Protein AF-E2BS10-F1 (afdb_monomer)

Foldseek 3Di:
DVVVVVVVVVVVVVVCCVVCCVVCCVVCCVVCCVVVVVVCCVVVVVVCCVVVVVVVVVVVVVVCCCVVVCVVCVVVVVVVCVVVVVVVVVVVVVVVCVVVVVVVVVVVVVVPDD

Mean predicted aligned error: 13.48 Å

Solvent-accessible surface area (backbone atoms only — not comparable to full-atom values): 6070 Å² total; per-residue (Å²): 115,69,72,60,53,52,51,53,51,55,50,49,53,52,53,48,52,51,51,50,51,53,51,49,51,52,50,49,52,52,52,48,52,54,50,50,50,52,50,48,52,53,50,49,51,53,49,49,52,53,50,50,50,52,51,49,51,53,49,50,51,52,50,49,52,53,50,51,51,52,50,51,51,53,50,50,50,52,51,49,51,53,50,50,51,52,51,49,52,53,50,49,54,54,50,51,51,49,58,52,53,49,50,51,54,50,52,52,55,57,73,70,51,132

Structure (mmCIF, N/CA/C/O backbone):
data_AF-E2BS10-F1
#
_entry.id   AF-E2BS10-F1
#
loop_
_atom_site.group_PDB
_atom_sit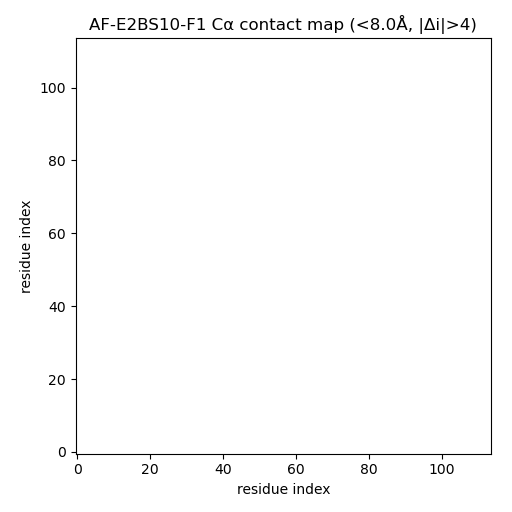e.id
_atom_site.type_symbol
_atom_site.label_atom_id
_atom_site.label_alt_id
_atom_site.label_comp_id
_atom_site.label_asym_id
_atom_site.label_entity_id
_atom_site.label_seq_id
_atom_site.pdbx_PDB_ins_code
_atom_site.Cartn_x
_atom_site.Cartn_y
_atom_site.Cartn_z
_atom_site.occupancy
_atom_site.B_iso_or_equiv
_atom_site.auth_seq_id
_atom_site.auth_comp_id
_atom_site.auth_asym_id
_atom_site.auth_atom_id
_atom_site.pdbx_PDB_model_num
ATOM 1 N N . ILE A 1 1 ? 44.734 5.915 -64.709 1.00 61.72 1 ILE A N 1
ATOM 2 C CA . ILE A 1 1 ? 43.930 7.008 -64.093 1.00 61.72 1 ILE A CA 1
ATOM 3 C C . ILE A 1 1 ? 42.607 6.482 -63.505 1.00 61.72 1 ILE A C 1
ATOM 5 O O . ILE A 1 1 ? 42.383 6.652 -62.311 1.00 61.72 1 ILE A O 1
ATOM 9 N N . ALA A 1 2 ? 41.791 5.739 -64.265 1.00 63.72 2 ALA A N 1
ATOM 10 C CA . ALA A 1 2 ? 40.528 5.141 -63.793 1.00 63.72 2 ALA A CA 1
ATOM 11 C C . ALA A 1 2 ? 40.590 4.265 -62.505 1.00 63.72 2 ALA A C 1
ATOM 13 O O . ALA A 1 2 ? 39.758 4.468 -61.618 1.00 63.72 2 ALA A O 1
ATOM 14 N N . PRO A 1 3 ? 41.566 3.349 -62.307 1.00 68.19 3 PRO A N 1
ATOM 15 C CA . PRO A 1 3 ? 41.578 2.483 -61.116 1.00 68.19 3 PRO A CA 1
ATOM 16 C C . PRO A 1 3 ? 41.909 3.224 -59.807 1.00 68.19 3 PRO A C 1
ATOM 18 O O . PRO A 1 3 ? 41.472 2.815 -58.730 1.00 68.19 3 PRO A O 1
ATOM 21 N N . VAL A 1 4 ? 42.639 4.343 -59.882 1.00 71.31 4 VAL A N 1
ATOM 22 C CA . VAL A 1 4 ? 42.982 5.175 -58.714 1.00 71.31 4 VAL A CA 1
ATOM 23 C C . VAL A 1 4 ? 41.776 6.001 -58.260 1.00 71.31 4 VAL A C 1
ATOM 25 O O . VAL A 1 4 ? 41.511 6.094 -57.060 1.00 71.31 4 VAL A O 1
ATOM 28 N N . LEU A 1 5 ? 40.999 6.536 -59.207 1.00 73.12 5 LEU A N 1
ATOM 29 C CA . LEU A 1 5 ? 39.758 7.262 -58.921 1.00 73.12 5 LEU A CA 1
ATOM 30 C C . LEU A 1 5 ? 38.692 6.344 -58.307 1.00 73.12 5 LEU A C 1
ATOM 32 O O . LEU A 1 5 ? 38.098 6.699 -57.290 1.00 73.12 5 LEU A O 1
ATOM 36 N N . LEU A 1 6 ? 38.529 5.126 -58.836 1.00 73.31 6 LEU A N 1
ATOM 37 C CA . LEU A 1 6 ? 37.631 4.118 -58.259 1.00 73.31 6 LEU A CA 1
ATOM 38 C C . LEU A 1 6 ? 38.031 3.728 -56.828 1.00 73.31 6 LEU A C 1
ATOM 40 O O . LEU A 1 6 ? 37.168 3.631 -55.954 1.00 73.31 6 LEU A O 1
ATOM 44 N N . ARG A 1 7 ? 39.332 3.553 -56.548 1.00 74.94 7 ARG A N 1
ATOM 45 C CA . ARG A 1 7 ? 39.818 3.277 -55.184 1.00 74.94 7 ARG A CA 1
ATOM 46 C C . ARG A 1 7 ? 39.565 4.442 -54.223 1.00 74.94 7 ARG A C 1
ATOM 48 O O . ARG A 1 7 ? 39.122 4.185 -53.105 1.00 74.94 7 ARG A O 1
ATOM 55 N N . ARG A 1 8 ? 39.792 5.693 -54.647 1.00 77.31 8 ARG A N 1
ATOM 56 C CA . ARG A 1 8 ? 39.511 6.898 -53.839 1.00 77.31 8 ARG A CA 1
ATOM 57 C C . ARG A 1 8 ? 38.020 7.086 -53.561 1.00 77.31 8 ARG A C 1
ATOM 59 O O . ARG A 1 8 ? 37.647 7.390 -52.433 1.00 77.31 8 ARG A O 1
ATOM 66 N N . HIS A 1 9 ? 37.165 6.856 -54.552 1.00 81.25 9 HIS A N 1
ATOM 67 C CA . HIS A 1 9 ? 35.718 6.926 -54.363 1.00 81.25 9 HIS A CA 1
ATOM 68 C C . HIS A 1 9 ? 35.240 5.852 -53.375 1.00 81.25 9 HIS A C 1
ATOM 70 O O . HIS A 1 9 ? 34.505 6.134 -52.431 1.00 81.25 9 HIS A O 1
ATOM 76 N N . ARG A 1 10 ? 35.734 4.616 -53.520 1.00 83.44 10 ARG A N 1
ATOM 77 C CA . ARG A 1 10 ? 35.366 3.502 -52.637 1.00 83.44 10 ARG A CA 1
ATOM 78 C C . ARG A 1 10 ? 35.853 3.704 -51.197 1.00 83.44 10 ARG A C 1
ATOM 80 O O . ARG A 1 10 ? 35.140 3.340 -50.263 1.00 83.44 10 ARG A O 1
ATOM 87 N N . SER A 1 11 ? 37.035 4.292 -50.994 1.00 86.06 11 SER A N 1
ATOM 88 C CA . SER A 1 11 ? 37.538 4.615 -49.652 1.00 86.06 11 SER A CA 1
ATOM 89 C C . SER A 1 11 ? 36.784 5.781 -49.009 1.00 86.06 11 SER A C 1
ATOM 91 O O . SER A 1 11 ? 36.475 5.701 -47.819 1.00 86.06 11 SER A O 1
ATOM 93 N N . PHE A 1 12 ? 36.420 6.807 -49.784 1.00 88.31 12 PHE A N 1
ATOM 94 C CA . PHE A 1 12 ? 35.599 7.925 -49.317 1.00 88.31 12 PHE A CA 1
ATOM 95 C C . PHE A 1 12 ? 34.205 7.463 -48.884 1.00 88.31 12 PHE A C 1
ATOM 97 O O . PHE A 1 12 ? 33.806 7.707 -47.748 1.00 88.31 12 PHE A O 1
ATOM 104 N N . VAL A 1 13 ? 33.503 6.706 -49.734 1.00 90.44 13 VAL A N 1
ATOM 105 C CA . VAL A 1 13 ? 32.181 6.150 -49.401 1.00 90.44 13 VAL A CA 1
ATOM 106 C C . VAL A 1 13 ? 32.262 5.294 -48.137 1.00 90.44 13 VAL A C 1
ATOM 108 O O . VAL A 1 13 ? 31.439 5.433 -47.234 1.00 90.44 13 VAL A O 1
ATOM 111 N N . ARG A 1 14 ? 33.296 4.453 -48.008 1.00 91.94 14 ARG A N 1
ATOM 112 C CA . ARG A 1 14 ? 33.479 3.612 -46.818 1.00 91.94 14 ARG A CA 1
ATOM 113 C C . ARG A 1 14 ? 33.719 4.432 -45.548 1.00 91.94 14 ARG A C 1
ATOM 115 O O . ARG A 1 14 ? 33.176 4.076 -44.502 1.00 91.94 14 ARG A O 1
ATOM 122 N N . SER A 1 15 ? 34.531 5.490 -45.605 1.00 90.75 15 SER A N 1
ATOM 123 C CA . SER A 1 15 ? 34.808 6.324 -44.428 1.00 90.75 15 SER A CA 1
ATOM 124 C C . SER A 1 15 ? 33.585 7.157 -44.037 1.00 90.75 15 SER A C 1
ATOM 126 O O . SER A 1 15 ? 33.243 7.209 -42.854 1.00 90.75 15 SER A O 1
ATOM 128 N N . PHE A 1 16 ? 32.876 7.707 -45.027 1.00 90.81 16 PHE A N 1
ATOM 129 C CA . PHE A 1 16 ? 31.663 8.490 -44.831 1.00 90.81 16 PHE A CA 1
ATOM 130 C C . PHE A 1 16 ? 30.559 7.645 -44.201 1.00 90.81 16 PHE A C 1
ATOM 132 O O . PHE A 1 16 ? 30.065 7.993 -43.130 1.00 90.81 16 PHE A O 1
ATOM 139 N N . VAL A 1 17 ? 30.246 6.483 -44.785 1.00 93.12 17 VAL A N 1
ATOM 140 C CA . VAL A 1 17 ? 29.239 5.557 -44.244 1.00 93.12 17 VAL A CA 1
ATOM 141 C C . VAL A 1 17 ? 29.612 5.135 -42.826 1.00 93.12 17 VAL A C 1
ATOM 143 O O . VAL A 1 17 ? 28.775 5.183 -41.929 1.00 93.12 17 VAL A O 1
ATOM 146 N N . ARG A 1 18 ? 30.879 4.782 -42.575 1.00 94.50 18 ARG A N 1
ATOM 147 C CA . ARG A 1 18 ? 31.321 4.375 -41.235 1.00 94.50 18 ARG A CA 1
ATOM 148 C C . ARG A 1 18 ? 31.168 5.498 -40.211 1.00 94.50 18 ARG A C 1
ATOM 150 O O . ARG A 1 18 ? 30.717 5.237 -39.097 1.00 94.50 18 ARG A O 1
ATOM 157 N N . SER A 1 19 ? 31.559 6.720 -40.564 1.00 92.06 19 SER A N 1
ATOM 158 C CA . SER A 1 19 ? 31.474 7.879 -39.673 1.00 92.06 19 SER A CA 1
ATOM 159 C C . SER A 1 19 ? 30.021 8.265 -39.403 1.00 92.06 19 SER A C 1
ATOM 161 O O . SER A 1 19 ? 29.622 8.402 -38.244 1.00 92.06 19 SER A O 1
ATOM 163 N N . PHE A 1 20 ? 29.210 8.341 -40.459 1.00 91.75 20 PHE A N 1
ATOM 164 C CA . PHE A 1 20 ? 27.796 8.677 -40.376 1.00 91.75 20 PHE A CA 1
ATOM 165 C C . PHE A 1 20 ? 27.029 7.654 -39.542 1.00 91.75 20 PHE A C 1
ATOM 1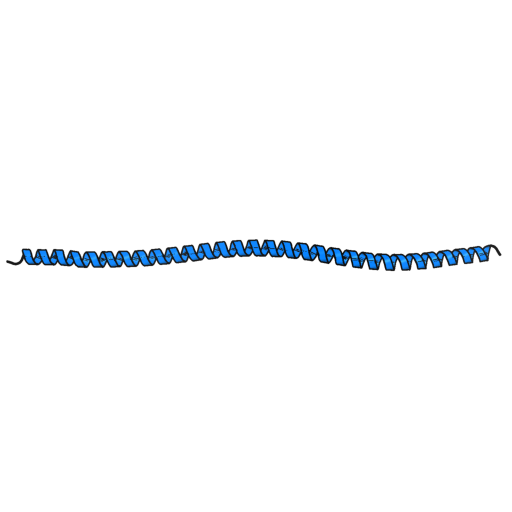67 O O . PHE A 1 20 ? 26.400 8.028 -38.556 1.00 91.75 20 PHE A O 1
ATOM 174 N N . VAL A 1 21 ? 27.154 6.360 -39.856 1.00 93.19 21 VAL A N 1
ATOM 175 C CA . VAL A 1 21 ? 26.491 5.286 -39.100 1.00 93.19 21 VAL A CA 1
ATOM 176 C C . VAL A 1 21 ? 26.932 5.312 -37.642 1.00 93.19 21 VAL A C 1
ATOM 178 O O . VAL A 1 21 ? 26.093 5.266 -36.747 1.00 93.19 21 VAL A O 1
ATOM 181 N N . ARG A 1 22 ? 28.234 5.451 -37.365 1.00 94.94 22 ARG A N 1
ATOM 182 C CA . ARG A 1 22 ? 28.733 5.488 -35.984 1.00 94.94 22 ARG A CA 1
ATOM 183 C C . ARG A 1 22 ? 28.184 6.683 -35.209 1.00 94.94 22 ARG A C 1
ATOM 185 O O . ARG A 1 22 ? 27.791 6.518 -34.056 1.00 94.94 22 ARG A O 1
ATOM 192 N N . SER A 1 23 ? 28.176 7.866 -35.815 1.00 92.50 23 SER A N 1
ATOM 193 C CA . SER A 1 23 ? 27.691 9.090 -35.177 1.00 92.50 23 SER A CA 1
ATOM 194 C C . SER A 1 23 ? 26.180 9.039 -34.959 1.00 92.50 23 SER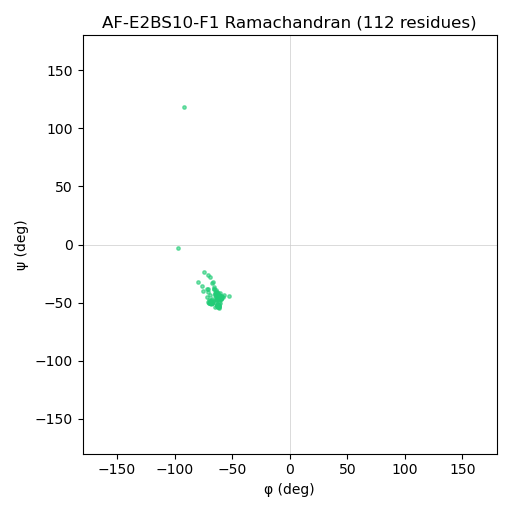 A C 1
ATOM 196 O O . SER A 1 23 ? 25.706 9.260 -33.843 1.00 92.50 23 SER A O 1
ATOM 198 N N . PHE A 1 24 ? 25.433 8.649 -35.993 1.00 91.19 24 PHE A N 1
ATOM 199 C CA . PHE A 1 24 ? 23.982 8.540 -35.955 1.00 91.19 24 PHE A CA 1
ATOM 200 C C . PHE A 1 24 ? 23.531 7.503 -34.930 1.00 91.19 24 PHE A C 1
ATOM 202 O O . PHE A 1 24 ? 22.773 7.841 -34.026 1.00 91.19 24 PHE A O 1
ATOM 209 N N . VAL A 1 25 ? 24.060 6.276 -34.992 1.00 92.12 25 VAL A N 1
ATOM 210 C CA . VAL A 1 25 ? 23.720 5.213 -34.036 1.00 92.12 25 VAL A CA 1
ATOM 211 C C . VAL A 1 25 ? 24.070 5.647 -32.619 1.00 92.12 25 VAL A C 1
ATOM 213 O O . VAL A 1 25 ? 23.242 5.526 -31.722 1.00 92.12 25 VAL A O 1
ATOM 216 N N . ARG A 1 26 ? 25.260 6.215 -32.392 1.00 94.69 26 ARG A N 1
ATOM 217 C CA . ARG A 1 26 ? 25.657 6.662 -31.052 1.00 94.69 26 ARG A CA 1
ATOM 218 C C . ARG A 1 26 ? 24.736 7.754 -30.516 1.00 94.69 26 ARG A C 1
ATOM 220 O O . ARG A 1 26 ? 24.354 7.689 -29.351 1.00 94.69 26 ARG A O 1
ATOM 227 N N . SER A 1 27 ? 24.408 8.751 -31.332 1.00 92.38 27 SER A N 1
ATOM 228 C CA . SER A 1 27 ? 23.564 9.872 -30.921 1.00 92.38 27 SER A CA 1
ATOM 229 C C . SER A 1 27 ? 22.121 9.428 -30.691 1.00 92.38 27 SER A C 1
ATOM 231 O O . SER A 1 27 ? 21.564 9.675 -29.621 1.00 92.38 27 SER A O 1
ATOM 233 N N . PHE A 1 28 ? 21.555 8.689 -31.647 1.00 91.00 28 PHE A N 1
ATOM 234 C CA . PHE A 1 28 ? 20.187 8.192 -31.595 1.00 91.00 28 PHE A CA 1
ATOM 235 C C . PHE A 1 28 ? 19.988 7.221 -30.436 1.00 91.00 28 PHE A C 1
ATOM 237 O O . PHE A 1 28 ? 19.111 7.438 -29.607 1.00 91.00 28 PHE A O 1
ATOM 244 N N . VAL A 1 29 ? 20.838 6.197 -30.304 1.00 90.81 29 VAL A N 1
ATOM 245 C CA . VAL A 1 29 ? 20.738 5.235 -29.197 1.00 90.81 29 VAL A CA 1
ATOM 246 C C . VAL A 1 29 ? 20.887 5.961 -27.867 1.00 90.81 29 VAL A C 1
ATOM 248 O O . VAL A 1 29 ? 20.093 5.743 -26.957 1.00 90.81 29 VAL A O 1
ATOM 251 N N . ARG A 1 30 ? 21.852 6.880 -27.738 1.00 93.69 30 ARG A N 1
ATOM 252 C CA . ARG A 1 30 ? 22.045 7.614 -26.484 1.00 93.69 30 ARG A CA 1
ATOM 253 C C . ARG A 1 30 ? 20.845 8.490 -26.138 1.00 93.69 30 ARG A C 1
ATOM 255 O O . ARG A 1 30 ? 20.451 8.505 -24.973 1.00 93.69 30 ARG A O 1
ATOM 262 N N . SER A 1 31 ? 20.287 9.231 -27.094 1.00 91.94 31 SER A N 1
ATOM 263 C CA . SER A 1 31 ? 19.160 10.130 -26.827 1.00 91.94 31 SER A CA 1
ATOM 264 C C . SER A 1 31 ? 17.873 9.345 -26.582 1.00 91.94 31 SER A C 1
ATOM 266 O O . SER A 1 31 ? 17.186 9.603 -25.592 1.00 91.94 31 SER A O 1
ATOM 268 N N . PHE A 1 32 ? 17.603 8.336 -27.411 1.00 90.44 32 PHE A N 1
ATOM 269 C CA . PHE A 1 32 ? 16.416 7.502 -27.327 1.00 90.44 32 PHE A CA 1
ATOM 270 C C . PHE A 1 32 ? 16.413 6.694 -26.038 1.00 90.44 32 PHE A C 1
ATOM 272 O O . PHE A 1 32 ? 15.479 6.822 -25.256 1.00 90.44 32 PHE A O 1
ATOM 279 N N . VAL A 1 33 ? 17.483 5.944 -25.748 1.00 90.12 33 VAL A N 1
ATOM 280 C CA . VAL A 1 33 ? 17.577 5.154 -24.512 1.00 90.12 33 VAL A CA 1
ATOM 281 C C . VAL A 1 33 ? 17.467 6.069 -23.301 1.00 90.12 33 VAL A C 1
ATOM 283 O O . VAL A 1 33 ? 16.684 5.794 -22.398 1.00 90.12 33 VAL A O 1
ATOM 286 N N . ARG A 1 34 ? 18.180 7.202 -23.279 1.00 92.19 34 ARG A N 1
ATOM 287 C CA . ARG A 1 34 ? 18.114 8.122 -22.138 1.00 92.19 34 ARG A CA 1
ATOM 288 C C . ARG A 1 34 ? 16.715 8.696 -21.939 1.00 92.19 34 ARG A C 1
ATOM 290 O O . ARG A 1 34 ? 16.258 8.755 -20.801 1.00 92.19 34 ARG A O 1
ATOM 297 N N . SER A 1 35 ? 16.060 9.138 -23.008 1.00 91.56 35 SER A N 1
ATOM 298 C CA . SER A 1 35 ? 14.729 9.745 -22.937 1.00 91.56 35 SER A CA 1
ATOM 299 C C . SER A 1 35 ? 13.666 8.707 -22.591 1.00 91.56 35 SER A C 1
ATOM 301 O O . SER A 1 35 ? 12.918 8.885 -21.629 1.00 91.56 35 SER A O 1
ATOM 303 N N . PHE A 1 36 ? 13.659 7.584 -23.310 1.00 90.50 36 PHE A N 1
ATOM 304 C CA . PHE A 1 36 ? 12.703 6.503 -23.126 1.00 90.50 36 PHE A CA 1
ATOM 305 C C . PHE A 1 36 ? 12.830 5.883 -21.740 1.00 90.50 36 PHE A C 1
ATOM 307 O O . PHE A 1 36 ? 11.848 5.858 -21.007 1.00 90.50 36 PHE A O 1
ATOM 314 N N . VAL A 1 37 ? 14.033 5.469 -21.326 1.00 89.75 37 VAL A N 1
ATOM 315 C CA . VAL A 1 37 ? 14.244 4.876 -19.997 1.00 89.75 37 VAL A CA 1
ATOM 316 C C . VAL A 1 37 ? 13.867 5.875 -18.912 1.00 89.75 37 VAL A C 1
ATOM 318 O O . VAL A 1 37 ? 13.126 5.529 -17.998 1.00 89.75 37 VAL A O 1
ATOM 321 N N . ARG A 1 38 ? 14.298 7.138 -19.015 1.00 91.50 38 ARG A N 1
ATOM 322 C CA . ARG A 1 38 ? 13.954 8.151 -18.007 1.00 91.50 38 ARG A CA 1
ATOM 323 C C . ARG A 1 38 ? 12.449 8.388 -17.926 1.00 91.50 38 ARG A C 1
ATOM 325 O O . ARG A 1 38 ? 11.926 8.483 -16.819 1.00 91.50 38 ARG A O 1
ATOM 332 N N . SER A 1 39 ? 11.766 8.509 -19.061 1.00 91.25 39 SER A N 1
ATOM 333 C CA . SER A 1 39 ? 10.325 8.762 -19.109 1.00 91.25 39 SER A CA 1
ATOM 334 C C . SER A 1 39 ? 9.530 7.551 -18.627 1.00 91.25 39 SER A C 1
ATOM 336 O O . SER A 1 39 ? 8.701 7.677 -17.726 1.00 91.25 39 SER A O 1
ATOM 338 N N . PHE A 1 40 ? 9.847 6.368 -19.153 1.00 89.75 40 PHE A N 1
ATOM 339 C CA . PHE A 1 40 ? 9.190 5.118 -18.807 1.00 89.75 40 PHE A CA 1
ATOM 340 C C . PHE A 1 40 ? 9.384 4.782 -17.333 1.00 89.75 40 PHE A C 1
ATOM 342 O O . PHE A 1 40 ? 8.398 4.629 -16.621 1.00 89.75 40 PHE A O 1
ATOM 349 N N . VAL A 1 41 ? 10.626 4.763 -16.837 1.00 89.38 41 VAL A N 1
ATOM 350 C CA . VAL A 1 41 ? 10.908 4.480 -15.423 1.00 89.38 41 VAL A CA 1
ATOM 351 C C . VAL A 1 41 ? 10.210 5.505 -14.539 1.00 89.38 41 VAL A C 1
ATOM 353 O O . VAL A 1 41 ? 9.528 5.129 -13.592 1.00 89.38 41 VAL A O 1
ATOM 356 N N . ARG A 1 42 ? 10.299 6.801 -14.858 1.00 91.19 42 ARG A N 1
ATOM 357 C CA . ARG A 1 42 ? 9.644 7.835 -14.048 1.00 91.19 42 ARG A CA 1
ATOM 358 C C . ARG A 1 42 ? 8.129 7.676 -14.023 1.00 91.19 42 ARG A C 1
ATOM 360 O O . ARG A 1 42 ? 7.543 7.804 -12.952 1.00 91.19 42 ARG A O 1
ATOM 367 N N . SER A 1 43 ? 7.501 7.439 -15.170 1.00 91.12 43 SER A N 1
ATOM 368 C CA . SER A 1 43 ? 6.048 7.310 -15.280 1.00 91.12 43 SER A CA 1
ATOM 369 C C . SER A 1 43 ? 5.556 6.021 -14.630 1.00 91.12 43 SER A C 1
ATOM 371 O O . SER A 1 43 ? 4.690 6.060 -13.755 1.00 91.12 43 SER A O 1
ATOM 373 N N . PHE A 1 44 ? 6.173 4.892 -14.982 1.00 89.81 44 PHE A N 1
ATOM 374 C CA . PHE A 1 44 ? 5.816 3.576 -14.475 1.00 89.81 44 PHE A CA 1
ATOM 375 C C . PHE A 1 44 ? 6.027 3.487 -12.968 1.00 89.81 44 PHE A C 1
ATOM 377 O O . PHE A 1 44 ? 5.080 3.187 -12.251 1.00 89.81 44 PHE A O 1
ATOM 384 N N . VAL A 1 45 ? 7.216 3.834 -12.462 1.00 89.38 45 VAL A N 1
ATOM 385 C CA . VAL A 1 45 ? 7.495 3.795 -11.018 1.00 89.38 45 VAL A CA 1
ATOM 386 C C . VAL A 1 45 ? 6.554 4.734 -10.276 1.00 89.38 45 VAL A C 1
ATOM 388 O O . VAL A 1 45 ? 5.946 4.329 -9.290 1.00 89.38 45 VAL A O 1
ATOM 391 N N . ARG A 1 46 ? 6.353 5.968 -10.755 1.00 91.06 46 ARG A N 1
ATOM 392 C CA . ARG A 1 46 ? 5.440 6.913 -10.095 1.00 91.06 46 ARG A CA 1
ATOM 393 C C . ARG A 1 46 ? 4.006 6.393 -10.074 1.00 91.06 46 ARG A C 1
ATOM 395 O O . ARG A 1 46 ? 3.352 6.519 -9.044 1.00 91.06 46 ARG A O 1
ATOM 402 N N . SER A 1 47 ? 3.514 5.848 -11.182 1.00 91.00 47 SER A N 1
ATOM 403 C CA . SER A 1 47 ? 2.144 5.341 -11.286 1.00 91.00 47 SER A CA 1
ATOM 404 C C . SER A 1 47 ? 1.953 4.083 -10.443 1.00 91.00 47 SER A C 1
ATOM 406 O O . SER A 1 47 ? 1.058 4.034 -9.598 1.00 91.00 47 SER A O 1
ATOM 408 N N . PHE A 1 48 ? 2.847 3.108 -10.603 1.00 88.75 48 PHE A N 1
ATOM 409 C CA . PHE A 1 48 ? 2.809 1.839 -9.894 1.00 88.75 48 PHE A CA 1
ATOM 410 C C . PHE A 1 48 ? 2.940 2.044 -8.389 1.00 88.75 48 PHE A C 1
ATOM 412 O O . PHE A 1 48 ? 2.050 1.639 -7.650 1.00 88.75 48 PHE A O 1
ATOM 419 N N . VAL A 1 49 ? 3.977 2.751 -7.927 1.00 88.88 49 VAL A N 1
ATOM 420 C CA . VAL A 1 49 ? 4.175 3.019 -6.495 1.00 88.88 49 VAL A CA 1
ATOM 421 C C . VAL A 1 49 ? 2.984 3.783 -5.936 1.00 88.88 49 VAL 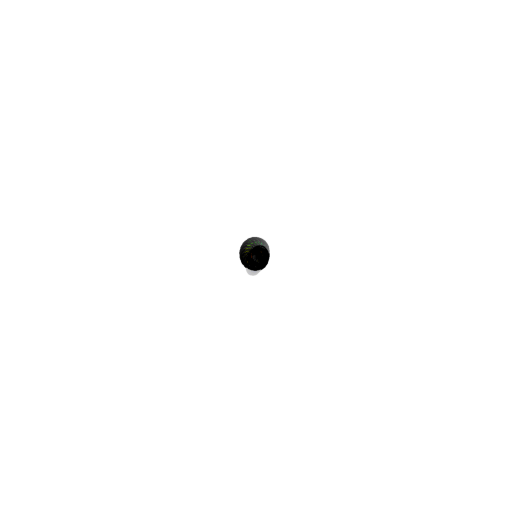A C 1
ATOM 423 O O . VAL A 1 49 ? 2.449 3.405 -4.900 1.00 88.88 49 VAL A O 1
ATOM 426 N N . ARG A 1 50 ? 2.498 4.820 -6.626 1.00 90.81 50 ARG A N 1
ATOM 427 C CA . ARG A 1 50 ? 1.348 5.590 -6.137 1.00 90.81 50 ARG A CA 1
ATOM 428 C C . ARG A 1 50 ? 0.089 4.739 -6.036 1.00 90.81 50 ARG A C 1
ATOM 430 O O . ARG A 1 50 ? -0.627 4.859 -5.045 1.00 90.81 50 ARG A O 1
ATOM 437 N N . SER A 1 51 ? -0.201 3.927 -7.048 1.00 90.62 51 SER A N 1
ATOM 438 C CA . SER A 1 51 ? -1.402 3.092 -7.093 1.00 90.62 51 SER A CA 1
ATOM 439 C C . SER A 1 51 ? -1.320 1.948 -6.083 1.00 90.62 51 SER A C 1
ATOM 441 O O . SER A 1 51 ? -2.218 1.777 -5.255 1.00 90.62 51 SER A O 1
ATOM 443 N N . PHE A 1 52 ? -0.203 1.223 -6.081 1.00 88.81 52 PHE A N 1
ATOM 444 C CA . PHE A 1 52 ? 0.047 0.112 -5.175 1.00 88.81 52 PHE A CA 1
ATOM 445 C C . PHE A 1 52 ? 0.050 0.578 -3.721 1.00 88.81 52 PHE A C 1
ATOM 447 O O . PHE A 1 52 ? -0.765 0.105 -2.937 1.00 88.81 52 PHE A O 1
ATOM 454 N N . VAL A 1 53 ? 0.866 1.577 -3.366 1.00 89.06 53 VAL A N 1
ATOM 455 C CA . VAL A 1 53 ? 0.926 2.089 -1.989 1.00 89.06 53 VAL A CA 1
ATOM 456 C C . VAL A 1 53 ? -0.438 2.613 -1.556 1.00 89.06 53 VAL A C 1
ATOM 458 O O . VAL A 1 53 ? -0.913 2.259 -0.482 1.00 89.06 53 VAL A O 1
ATOM 461 N N . ARG A 1 54 ? -1.127 3.403 -2.389 1.00 91.19 54 ARG A N 1
ATOM 462 C CA . ARG A 1 54 ? -2.450 3.930 -2.026 1.00 91.19 54 ARG A CA 1
ATOM 463 C C . ARG A 1 54 ? -3.474 2.818 -1.816 1.00 91.19 54 ARG A C 1
ATOM 465 O O . ARG A 1 54 ? -4.254 2.909 -0.871 1.00 91.19 54 ARG A O 1
ATOM 472 N N . SER A 1 55 ? -3.516 1.822 -2.696 1.00 90.94 55 SER A N 1
ATOM 473 C CA . SER A 1 55 ? -4.487 0.725 -2.617 1.00 90.94 55 SER A CA 1
ATOM 474 C C . SER A 1 55 ? -4.188 -0.199 -1.438 1.00 90.94 55 SER A C 1
ATOM 476 O O . SER A 1 55 ? -5.083 -0.454 -0.631 1.00 90.94 55 SER A O 1
ATOM 478 N N . PHE A 1 56 ? -2.929 -0.609 -1.283 1.00 89.31 56 PHE A N 1
ATOM 479 C CA . PHE A 1 56 ? -2.471 -1.475 -0.209 1.00 89.31 56 PHE A CA 1
ATOM 480 C C . PHE A 1 56 ? -2.668 -0.813 1.149 1.00 89.31 56 PHE A C 1
ATOM 482 O O . PHE A 1 56 ? -3.368 -1.365 1.991 1.00 89.31 56 PHE A O 1
ATOM 489 N N . VAL A 1 57 ? -2.152 0.407 1.341 1.00 88.56 57 VAL A N 1
ATOM 490 C CA . VAL A 1 57 ? -2.301 1.137 2.607 1.00 88.56 57 VAL A CA 1
ATOM 491 C C . VAL A 1 57 ? -3.776 1.351 2.919 1.00 88.56 57 VAL A C 1
ATOM 493 O O . VAL A 1 57 ? -4.213 1.053 4.025 1.00 88.56 57 VAL A O 1
ATOM 496 N N . ARG A 1 58 ? -4.587 1.799 1.951 1.00 91.44 58 ARG A N 1
ATOM 497 C CA . ARG A 1 58 ? -6.023 2.002 2.186 1.00 91.44 58 ARG A CA 1
ATOM 498 C C . ARG A 1 58 ? -6.729 0.703 2.568 1.00 91.44 58 ARG A C 1
ATOM 500 O O . ARG A 1 58 ? -7.563 0.734 3.469 1.00 91.44 58 ARG A O 1
ATOM 507 N N . SER A 1 59 ? -6.451 -0.398 1.876 1.00 91.06 59 SER A N 1
ATOM 508 C CA . SER A 1 59 ? -7.099 -1.687 2.130 1.00 91.06 59 SER A CA 1
ATOM 509 C C . SER A 1 59 ? -6.663 -2.268 3.472 1.00 91.06 59 SER A C 1
ATOM 511 O O . SER A 1 59 ? -7.506 -2.576 4.315 1.00 91.06 59 SER A O 1
ATOM 513 N N . PHE A 1 60 ? -5.352 -2.326 3.704 1.00 90.06 60 PHE A N 1
ATOM 514 C CA . PHE A 1 60 ? -4.762 -2.861 4.920 1.00 90.06 60 PHE A CA 1
ATOM 515 C C . PHE A 1 60 ? -5.198 -2.064 6.145 1.00 90.06 60 PHE A C 1
ATOM 517 O O . PHE A 1 60 ? -5.774 -2.639 7.063 1.00 90.06 60 PHE A O 1
ATOM 524 N N . VAL A 1 61 ? -5.030 -0.736 6.131 1.00 88.75 61 VAL A N 1
ATOM 525 C CA . VAL A 1 61 ? -5.440 0.125 7.250 1.00 88.75 61 VAL A CA 1
ATOM 526 C C . VAL A 1 61 ? -6.938 -0.003 7.493 1.00 88.75 61 VAL A C 1
ATOM 528 O O . VAL A 1 61 ? -7.354 -0.204 8.628 1.00 88.75 61 VAL A O 1
ATOM 531 N N . ARG A 1 62 ? -7.772 0.044 6.446 1.00 91.62 62 ARG A N 1
ATOM 532 C CA . ARG A 1 62 ? -9.225 -0.095 6.615 1.00 91.62 62 ARG A CA 1
ATOM 533 C C . ARG A 1 62 ? -9.602 -1.447 7.212 1.00 91.62 62 ARG A C 1
ATOM 535 O O . ARG A 1 62 ? -10.467 -1.482 8.083 1.00 91.62 62 ARG A O 1
ATOM 542 N N . SER A 1 63 ? -9.008 -2.536 6.733 1.00 91.12 63 SER A N 1
ATOM 543 C CA . SER A 1 63 ? -9.308 -3.885 7.214 1.00 91.12 63 SER A CA 1
ATOM 544 C C . SER A 1 63 ? -8.831 -4.075 8.650 1.00 91.12 63 SER A C 1
ATOM 546 O O . SER A 1 63 ? -9.620 -4.452 9.516 1.00 91.12 63 SER A O 1
ATOM 548 N N . PHE A 1 64 ? -7.575 -3.719 8.920 1.00 89.81 64 PHE A N 1
ATOM 549 C CA . PHE A 1 64 ? -6.958 -3.844 10.230 1.00 89.81 64 PHE A CA 1
ATOM 550 C C . PHE A 1 64 ? -7.688 -3.000 11.271 1.00 89.81 64 PHE A C 1
ATOM 552 O O . PHE A 1 64 ? -8.159 -3.543 12.265 1.00 89.81 64 PHE A O 1
ATOM 559 N N . VAL A 1 65 ? -7.880 -1.702 11.011 1.00 88.88 65 VAL A N 1
ATOM 560 C CA . VAL A 1 65 ? -8.594 -0.804 11.929 1.00 88.88 65 VAL A CA 1
ATOM 561 C C . VAL A 1 65 ? -10.015 -1.300 12.151 1.00 88.88 65 VAL A C 1
ATOM 563 O O . VAL A 1 65 ? -10.447 -1.415 13.293 1.00 88.88 65 VAL A O 1
ATOM 566 N N . ARG A 1 66 ? -10.749 -1.662 11.092 1.00 91.50 66 ARG A N 1
ATOM 567 C CA . ARG A 1 66 ? -12.122 -2.157 11.243 1.00 91.50 66 ARG A CA 1
ATOM 568 C C . ARG A 1 66 ? -12.177 -3.440 12.067 1.00 91.50 66 ARG A C 1
ATOM 570 O O . ARG A 1 66 ? -13.066 -3.559 12.903 1.00 91.50 66 ARG A O 1
ATOM 577 N N . SER A 1 67 ? -11.284 -4.394 11.816 1.00 91.12 67 SER A N 1
ATOM 578 C CA . SER A 1 67 ? -11.259 -5.673 12.527 1.00 91.12 67 SER A CA 1
ATOM 579 C C . SER A 1 67 ? -10.854 -5.484 13.985 1.00 91.12 67 SER A C 1
ATOM 581 O O . SER A 1 67 ? -11.583 -5.899 14.886 1.00 91.12 67 SER A O 1
ATOM 583 N N . PHE A 1 68 ? -9.749 -4.776 14.217 1.00 90.12 68 PHE A N 1
ATOM 584 C CA . PHE A 1 68 ? -9.213 -4.518 15.545 1.00 90.12 68 PHE A CA 1
ATOM 585 C C . PHE A 1 68 ? -10.197 -3.720 16.395 1.00 90.12 68 PHE A C 1
ATOM 587 O O . PHE A 1 68 ? -10.590 -4.185 17.460 1.00 90.12 68 PHE A O 1
ATOM 594 N N . VAL A 1 69 ? -10.679 -2.574 15.899 1.00 89.00 69 VAL A N 1
ATOM 595 C CA . VAL A 1 69 ? -11.645 -1.739 16.626 1.00 89.00 69 VAL A CA 1
ATOM 596 C C . VAL A 1 69 ? -12.922 -2.523 16.893 1.00 89.00 69 VAL A C 1
ATOM 598 O O . VAL A 1 69 ? -13.396 -2.543 18.024 1.00 89.00 69 VAL A O 1
ATOM 601 N N . ARG A 1 70 ? -13.474 -3.226 15.895 1.00 91.50 70 ARG A N 1
ATOM 602 C CA . ARG A 1 70 ? -14.699 -4.011 16.098 1.00 91.50 70 ARG A CA 1
ATOM 603 C C . ARG A 1 70 ? -14.500 -5.108 17.136 1.00 91.50 70 ARG A C 1
ATOM 605 O O . ARG A 1 70 ? -15.385 -5.292 17.965 1.00 91.50 70 ARG A O 1
ATOM 612 N N . SER A 1 71 ? -13.393 -5.841 17.081 1.00 91.25 71 SER A N 1
ATOM 613 C CA . SER A 1 71 ? -13.113 -6.931 18.016 1.00 91.25 71 SER A CA 1
ATOM 614 C C . SER A 1 71 ? -12.877 -6.399 19.426 1.00 91.25 71 SER A C 1
ATOM 616 O O . SER A 1 71 ? -13.547 -6.826 20.367 1.00 91.25 71 SER A O 1
ATOM 618 N N . PHE A 1 72 ? -12.002 -5.401 19.557 1.00 90.00 72 PHE A N 1
ATOM 619 C CA . PHE A 1 72 ? -11.650 -4.793 20.832 1.00 90.00 72 PHE A CA 1
ATOM 620 C C . PHE A 1 72 ? -12.863 -4.146 21.495 1.00 90.00 72 PHE A C 1
ATOM 622 O O . PHE A 1 72 ? -13.210 -4.514 22.613 1.00 90.00 72 PHE A O 1
ATOM 629 N N . VAL A 1 73 ? -13.573 -3.260 20.786 1.00 88.88 73 VAL A N 1
ATOM 630 C CA . VAL A 1 73 ? -14.771 -2.595 21.316 1.00 88.88 73 VAL A CA 1
ATOM 631 C C . VAL A 1 73 ? -15.832 -3.626 21.670 1.00 88.88 73 VAL A C 1
ATOM 633 O O . VAL A 1 73 ? -16.383 -3.580 22.765 1.00 88.88 73 VAL A O 1
ATOM 636 N N . ARG A 1 74 ? -16.105 -4.604 20.796 1.00 91.50 74 ARG A N 1
ATOM 637 C CA . ARG A 1 74 ? -17.120 -5.625 21.083 1.00 91.50 74 ARG A CA 1
ATOM 638 C C . ARG A 1 74 ? -16.758 -6.457 22.304 1.00 91.50 74 ARG A C 1
ATOM 640 O O . ARG A 1 74 ? -17.647 -6.734 23.103 1.00 91.50 74 ARG A O 1
ATOM 647 N N . SER A 1 75 ? -15.502 -6.872 22.436 1.00 91.69 75 SER A N 1
ATOM 648 C CA . SER A 1 75 ? -15.040 -7.677 23.567 1.00 91.69 75 SER A CA 1
ATOM 649 C C . SER A 1 75 ? -15.065 -6.868 24.861 1.00 91.69 75 SER A C 1
ATOM 651 O O . SER A 1 75 ? -15.695 -7.282 25.835 1.00 91.69 75 SER A O 1
ATOM 653 N N . PHE A 1 76 ? -14.467 -5.676 24.840 1.00 90.06 76 PHE A N 1
ATOM 654 C CA . PHE A 1 76 ? -14.369 -4.799 25.997 1.00 90.06 76 PHE A CA 1
ATOM 655 C C . PHE A 1 76 ? -15.747 -4.360 26.485 1.00 90.06 76 PHE A C 1
ATOM 657 O O . PHE A 1 76 ? -16.086 -4.601 27.639 1.00 90.06 76 PHE A O 1
ATOM 664 N N . VAL A 1 77 ? -16.585 -3.808 25.600 1.00 89.62 77 VAL A N 1
ATOM 665 C CA . VAL A 1 77 ? -17.940 -3.363 25.958 1.00 89.62 77 VAL A CA 1
ATOM 666 C C . VAL A 1 77 ? -18.769 -4.539 26.457 1.00 89.62 77 VAL A C 1
ATOM 668 O O . VAL A 1 77 ? -19.397 -4.436 27.506 1.00 89.62 77 VAL A O 1
ATOM 671 N N . ARG A 1 78 ? -18.752 -5.686 25.766 1.00 91.69 78 ARG A N 1
ATOM 672 C CA . ARG A 1 78 ? -19.521 -6.859 26.206 1.00 91.69 78 ARG A CA 1
ATOM 673 C C . ARG A 1 78 ? -19.062 -7.354 27.573 1.00 91.69 78 ARG A C 1
ATOM 675 O O . ARG A 1 78 ? -19.915 -7.692 28.387 1.00 91.69 78 ARG A O 1
ATOM 682 N N . SER A 1 79 ? -17.756 -7.429 27.812 1.00 92.00 79 SER A N 1
ATOM 683 C CA . SER A 1 79 ? -17.204 -7.897 29.085 1.00 92.00 79 SER A CA 1
ATOM 684 C C . SER A 1 79 ? -17.514 -6.915 30.212 1.00 92.00 79 SER A C 1
ATOM 686 O O . SER A 1 79 ? -18.087 -7.306 31.230 1.00 92.00 79 SER A O 1
ATOM 688 N N . PHE A 1 80 ? -17.230 -5.632 29.991 1.00 90.25 80 PHE A N 1
ATOM 689 C CA . PHE A 1 80 ? -17.441 -4.574 30.968 1.00 90.25 80 PHE A CA 1
ATOM 690 C C . PHE A 1 80 ? -18.917 -4.437 31.334 1.00 90.25 80 PHE A C 1
ATOM 692 O O . PHE A 1 80 ? -19.263 -4.553 32.506 1.00 90.25 80 PHE A O 1
ATOM 699 N N . VAL A 1 81 ? -19.804 -4.292 30.343 1.00 90.69 81 VAL A N 1
ATOM 700 C CA . VAL A 1 81 ? -21.250 -4.171 30.578 1.00 90.69 81 VAL A CA 1
ATOM 701 C C . VAL A 1 81 ? -21.781 -5.418 31.272 1.00 90.69 81 VAL A C 1
ATOM 703 O O . VAL A 1 81 ? -22.484 -5.304 32.271 1.00 90.69 81 VAL A O 1
ATOM 706 N N . ARG A 1 82 ? -21.419 -6.620 30.805 1.00 91.75 82 ARG A N 1
ATOM 707 C CA . ARG A 1 82 ? -21.882 -7.862 31.438 1.00 91.75 82 ARG A CA 1
ATOM 708 C C . ARG A 1 82 ? -21.411 -7.964 32.885 1.00 91.75 82 ARG A C 1
ATOM 710 O O . ARG A 1 82 ? -22.204 -8.364 33.730 1.00 91.75 82 ARG A O 1
ATOM 717 N N . SER A 1 83 ? -20.154 -7.639 33.169 1.00 92.62 83 SER A N 1
ATOM 718 C CA . SER A 1 83 ? -19.599 -7.710 34.522 1.00 92.62 83 SER A CA 1
ATOM 719 C C . SER A 1 83 ? -20.237 -6.668 35.438 1.00 92.62 83 SER A C 1
ATOM 721 O O . SER A 1 83 ? -20.759 -7.013 36.499 1.00 92.62 83 SER A O 1
ATOM 723 N N . PHE A 1 84 ? -20.281 -5.414 34.987 1.00 91.56 84 PHE A N 1
ATOM 724 C CA . PHE A 1 84 ? -20.815 -4.296 35.751 1.00 91.56 84 PHE A CA 1
ATOM 725 C C . PHE A 1 84 ? -22.302 -4.479 36.051 1.00 91.56 84 PHE A C 1
ATOM 727 O O . PHE A 1 84 ? -22.690 -4.483 37.216 1.00 91.56 84 PHE A O 1
ATOM 734 N N . VAL A 1 85 ? -23.124 -4.730 35.025 1.00 92.06 85 VAL A N 1
ATOM 735 C CA . VAL A 1 85 ? -24.569 -4.944 35.194 1.00 92.06 85 VAL A CA 1
ATOM 736 C C . VAL A 1 85 ? -24.822 -6.142 36.102 1.00 92.06 85 VAL A C 1
ATOM 738 O O . VAL A 1 85 ? -25.615 -6.048 37.035 1.00 92.06 85 VAL A O 1
ATOM 741 N N . ARG A 1 86 ? -24.121 -7.264 35.892 1.00 92.12 86 ARG A N 1
ATOM 742 C CA . ARG A 1 86 ? -24.308 -8.458 36.725 1.00 92.12 86 ARG A CA 1
ATOM 743 C C . ARG A 1 86 ? -23.926 -8.207 38.178 1.00 92.12 86 ARG A C 1
ATOM 745 O O . ARG A 1 86 ? -24.641 -8.669 39.062 1.00 92.12 86 ARG A O 1
ATOM 752 N N . SER A 1 87 ? -22.819 -7.515 38.428 1.00 93.00 87 SER A N 1
ATOM 753 C CA . SER A 1 87 ? -22.366 -7.201 39.784 1.00 93.00 87 SER A CA 1
ATOM 754 C C . SER A 1 87 ? -23.329 -6.237 40.473 1.00 93.00 87 SER A C 1
ATOM 756 O O . SER A 1 87 ? -23.812 -6.524 41.569 1.00 93.00 87 SER A O 1
ATOM 758 N N . PHE A 1 88 ? -23.685 -5.148 39.790 1.00 92.81 88 PHE A N 1
ATOM 759 C CA . PHE A 1 88 ? -24.555 -4.109 40.322 1.00 92.81 88 PHE A CA 1
ATOM 760 C C . PHE A 1 88 ? -25.951 -4.648 40.633 1.00 92.81 88 PHE A C 1
ATOM 762 O O . PHE A 1 88 ? -26.399 -4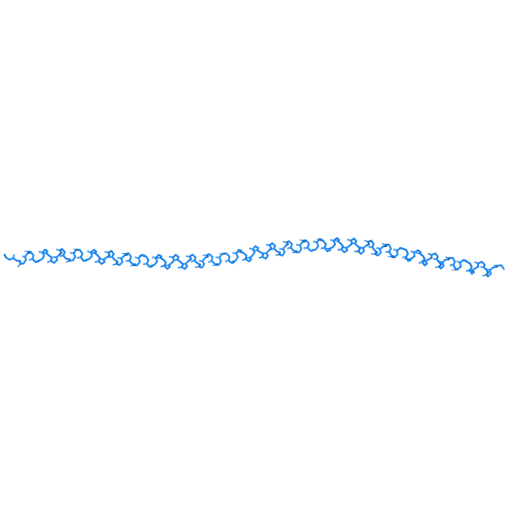.551 41.772 1.00 92.81 88 PHE A O 1
ATOM 769 N N . VAL A 1 89 ? -26.601 -5.310 39.668 1.00 92.44 89 VAL A N 1
ATOM 770 C CA . VAL A 1 89 ? -27.935 -5.901 39.861 1.00 92.44 89 VAL A CA 1
ATOM 771 C C . VAL A 1 89 ? -27.908 -6.929 40.989 1.00 92.44 89 VAL A C 1
ATOM 773 O O . VAL A 1 89 ? -28.771 -6.913 41.863 1.00 92.44 89 VAL A O 1
ATOM 776 N N . ARG A 1 90 ? -26.896 -7.804 41.027 1.00 91.88 90 ARG A N 1
ATOM 777 C CA . ARG A 1 90 ? -26.797 -8.830 42.072 1.00 91.88 90 ARG A CA 1
ATOM 778 C C . ARG A 1 90 ? -26.575 -8.228 43.457 1.00 91.88 90 ARG A C 1
ATOM 780 O O . ARG A 1 90 ? -27.120 -8.752 44.426 1.00 91.88 90 ARG A O 1
ATOM 787 N N . SER A 1 91 ? -25.776 -7.170 43.557 1.00 92.56 91 SER A N 1
ATOM 788 C CA . SER A 1 91 ? -25.551 -6.447 44.810 1.00 92.56 91 SER A CA 1
ATOM 789 C C . SER A 1 91 ? -26.828 -5.748 45.272 1.00 92.56 91 SER A C 1
ATOM 791 O O . SER A 1 91 ? -27.267 -5.950 46.404 1.00 92.56 91 SER A O 1
ATOM 793 N N . PHE A 1 92 ? -27.480 -5.018 44.365 1.00 91.88 92 PHE A N 1
ATOM 794 C CA . PHE A 1 92 ? -28.702 -4.277 44.646 1.00 91.88 92 PHE A CA 1
ATOM 795 C C . PHE A 1 92 ? -29.833 -5.201 45.103 1.00 91.88 92 PHE A C 1
ATOM 797 O O . PHE A 1 92 ? -30.389 -5.001 46.179 1.00 91.88 92 PHE A O 1
ATOM 804 N N . VAL A 1 93 ? -30.104 -6.277 44.355 1.00 91.25 93 VAL A N 1
ATOM 805 C CA . VAL A 1 93 ? -31.142 -7.260 44.707 1.00 91.25 93 VAL A CA 1
ATOM 806 C C . VAL A 1 93 ? -30.847 -7.915 46.057 1.00 91.25 93 VAL A C 1
ATOM 808 O O . VAL A 1 93 ? -31.743 -8.028 46.889 1.00 91.25 93 VAL A O 1
ATOM 811 N N . ARG A 1 94 ? -29.595 -8.312 46.329 1.00 90.44 94 ARG A N 1
ATOM 812 C CA . ARG A 1 94 ? -29.228 -8.883 47.638 1.00 90.44 94 ARG A CA 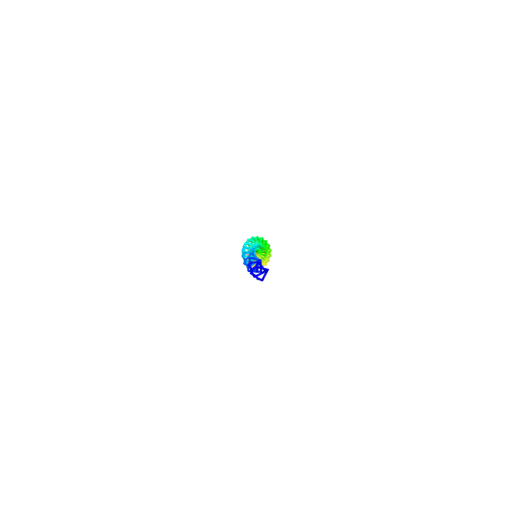1
ATOM 813 C C . ARG A 1 94 ? -29.43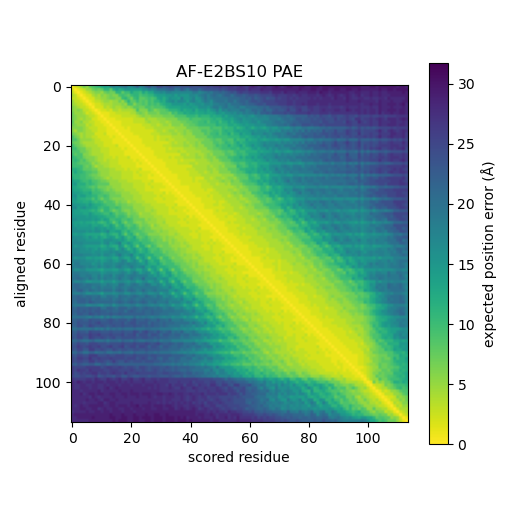0 -7.895 48.781 1.00 90.44 94 ARG A C 1
ATOM 815 O O . ARG A 1 94 ? -29.892 -8.308 49.841 1.00 90.44 94 ARG A O 1
ATOM 822 N N . SER A 1 95 ? -29.060 -6.633 48.582 1.00 90.62 95 SER A N 1
ATOM 823 C CA . SER A 1 95 ? -29.232 -5.582 49.587 1.00 90.62 95 SER A CA 1
ATOM 824 C C . SER A 1 95 ? -30.714 -5.335 49.867 1.00 90.62 95 SER A C 1
ATOM 826 O O . SER A 1 95 ? -31.141 -5.381 51.018 1.00 90.62 95 SER A O 1
ATOM 828 N N . PHE A 1 96 ? -31.515 -5.197 48.810 1.00 89.06 96 PHE A N 1
ATOM 829 C CA . PHE A 1 96 ? -32.952 -4.952 48.895 1.00 89.06 96 PHE A CA 1
ATOM 830 C C . PHE A 1 96 ? -33.699 -6.099 49.590 1.00 89.06 96 PHE A C 1
ATOM 832 O O . PHE A 1 96 ? -34.472 -5.871 50.519 1.00 89.06 96 PHE A O 1
ATOM 839 N N . VAL A 1 97 ? -33.407 -7.349 49.208 1.00 90.94 97 VAL A N 1
ATOM 840 C CA . VAL A 1 97 ? -33.992 -8.540 49.845 1.00 90.94 97 VAL A CA 1
ATOM 841 C C . VAL A 1 97 ? -33.567 -8.654 51.308 1.00 90.94 97 VAL A C 1
ATOM 843 O O . VAL A 1 97 ? -34.391 -9.008 52.146 1.00 90.94 97 VAL A O 1
ATOM 846 N N . ARG A 1 98 ? -32.310 -8.335 51.654 1.00 86.75 98 ARG A N 1
ATOM 847 C CA . ARG A 1 98 ? -31.883 -8.297 53.062 1.00 86.75 98 ARG A CA 1
ATOM 848 C C .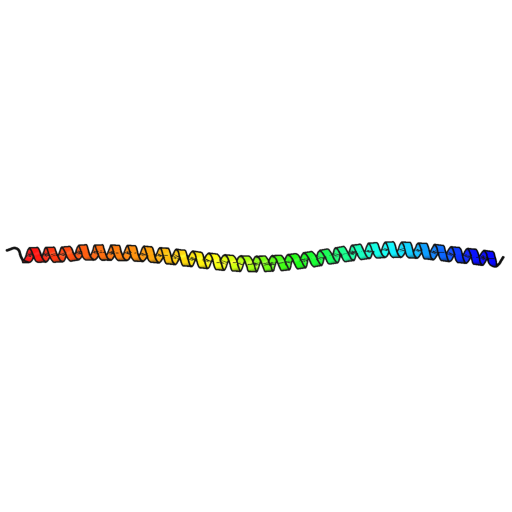 ARG A 1 98 ? -32.637 -7.223 53.841 1.00 86.75 98 ARG A C 1
ATOM 850 O O . ARG A 1 98 ? -33.151 -7.537 54.906 1.00 86.75 98 ARG A O 1
ATOM 857 N N . ALA A 1 99 ? -32.742 -6.004 53.320 1.00 84.38 99 ALA A N 1
ATOM 858 C CA . ALA A 1 99 ? -33.414 -4.899 54.001 1.00 84.38 99 ALA A CA 1
ATOM 859 C C . ALA A 1 99 ? -34.903 -5.196 54.263 1.00 84.38 99 ALA A C 1
ATOM 861 O O . ALA A 1 99 ? -35.365 -5.101 55.401 1.00 84.38 99 ALA A O 1
ATOM 862 N N . HIS A 1 100 ? -35.644 -5.642 53.245 1.00 78.19 100 HIS A N 1
ATOM 863 C CA . HIS A 1 100 ? -37.075 -5.926 53.393 1.00 78.19 100 HIS A CA 1
ATOM 864 C C . HIS A 1 100 ? -37.372 -7.277 54.051 1.00 78.19 100 HIS A C 1
ATOM 866 O O . HIS A 1 100 ? -38.328 -7.384 54.814 1.00 78.19 100 HIS A O 1
ATOM 872 N N . GLY A 1 101 ? -36.534 -8.293 53.840 1.00 74.50 101 GLY A N 1
ATOM 873 C CA . GLY A 1 101 ? -36.666 -9.579 54.529 1.00 74.50 101 GLY A CA 1
ATOM 874 C C . GLY A 1 101 ? -36.381 -9.483 56.031 1.00 74.50 101 GLY A C 1
ATOM 875 O O . GLY A 1 101 ? -37.019 -10.175 56.824 1.00 74.50 101 GLY A O 1
ATOM 876 N N . LEU A 1 102 ? -35.460 -8.604 56.446 1.00 69.00 102 LEU A N 1
ATOM 877 C CA . LEU A 1 102 ? -35.232 -8.299 57.861 1.00 69.00 102 LEU A CA 1
ATOM 878 C C . LEU A 1 102 ? -36.394 -7.490 58.458 1.00 69.00 102 LEU A C 1
ATOM 880 O O . LEU A 1 102 ? -36.800 -7.779 59.578 1.00 69.00 102 LEU A O 1
ATOM 884 N N . SER A 1 103 ? -36.971 -6.545 57.710 1.00 62.34 103 SER A N 1
ATOM 885 C CA . SER A 1 103 ? -38.156 -5.778 58.133 1.00 62.34 103 SER A CA 1
ATOM 886 C C . SER A 1 103 ? -39.400 -6.658 58.329 1.00 62.34 103 SER A C 1
ATOM 888 O O . SER A 1 103 ? -40.103 -6.509 59.331 1.00 62.34 103 SER A O 1
ATOM 890 N N . ALA A 1 104 ? -39.631 -7.626 57.437 1.00 61.94 104 ALA A N 1
ATOM 891 C CA . ALA A 1 104 ? -40.731 -8.581 57.560 1.00 61.94 104 ALA A CA 1
ATOM 892 C C . ALA A 1 104 ? -40.568 -9.477 58.800 1.00 61.94 104 ALA A C 1
ATOM 894 O O . ALA A 1 104 ? -41.484 -9.586 59.610 1.00 61.94 104 ALA A O 1
ATOM 895 N N . ARG A 1 105 ? -39.366 -10.032 59.017 1.00 61.28 105 ARG A N 1
ATOM 896 C CA . ARG A 1 105 ? -39.065 -10.853 60.206 1.00 61.28 105 ARG A CA 1
ATOM 897 C C . ARG A 1 105 ? -39.084 -10.061 61.513 1.00 61.28 105 ARG A C 1
ATOM 899 O O . ARG A 1 105 ? -39.401 -10.624 62.557 1.00 61.28 105 ARG A O 1
ATOM 906 N N . ALA A 1 106 ? -38.716 -8.781 61.483 1.00 60.62 106 ALA A N 1
ATOM 907 C CA . ALA A 1 106 ? -38.816 -7.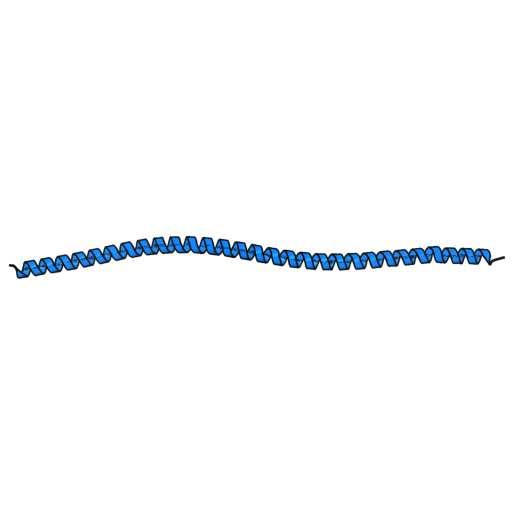903 62.645 1.00 60.62 106 ALA A CA 1
ATOM 908 C C . ALA A 1 106 ? -40.283 -7.606 62.991 1.00 60.62 106 ALA A C 1
ATOM 910 O O . ALA A 1 106 ? -40.649 -7.712 64.156 1.00 60.62 106 ALA A O 1
ATOM 911 N N . SER A 1 107 ? -41.130 -7.326 61.993 1.00 60.66 107 SER A N 1
ATOM 912 C CA . SER A 1 107 ? -42.572 -7.111 62.205 1.00 60.66 107 SER A CA 1
ATOM 913 C C . SER A 1 107 ? -43.270 -8.367 62.726 1.00 60.66 107 SER A C 1
ATOM 915 O O . SER A 1 107 ? -44.068 -8.288 63.653 1.00 60.66 107 SER A O 1
ATOM 917 N N . GLU A 1 108 ? -42.913 -9.539 62.201 1.00 59.78 108 GLU A N 1
ATOM 918 C CA . GLU A 1 108 ? -43.455 -10.826 62.648 1.00 59.78 108 GLU A CA 1
ATOM 919 C C . GLU A 1 108 ? -43.046 -11.149 64.098 1.00 59.78 108 GLU A C 1
ATOM 921 O O . GLU A 1 108 ? -43.862 -11.600 64.893 1.00 59.78 108 GLU A O 1
ATOM 926 N N . ARG A 1 109 ? -41.810 -10.823 64.506 1.00 59.16 109 ARG A N 1
ATOM 927 C CA . ARG A 1 109 ? -41.372 -10.965 65.909 1.00 59.16 109 ARG A CA 1
ATOM 928 C C . ARG A 1 109 ? -42.033 -9.979 66.875 1.00 59.16 109 ARG A C 1
ATOM 930 O O . ARG A 1 109 ? -42.125 -10.301 68.056 1.00 59.16 109 ARG A O 1
ATOM 937 N N . VAL A 1 110 ? -42.445 -8.799 66.410 1.00 60.19 110 VAL A N 1
ATOM 938 C CA . VAL A 1 110 ? -43.180 -7.817 67.228 1.00 60.19 110 VAL A CA 1
ATOM 939 C C . VAL A 1 110 ? -44.637 -8.244 67.412 1.00 60.19 110 VAL A C 1
ATOM 941 O O . VAL A 1 110 ? -45.172 -8.080 68.497 1.00 60.19 110 VAL A O 1
ATOM 944 N N . LEU A 1 111 ? -45.252 -8.859 66.398 1.00 59.22 111 LEU A N 1
ATOM 945 C CA . LEU A 1 111 ? -46.630 -9.366 66.468 1.00 59.22 111 LEU A CA 1
ATOM 946 C C . LEU A 1 111 ? -46.779 -10.656 67.294 1.00 59.22 111 LEU A C 1
ATOM 948 O O . LEU A 1 111 ? -47.865 -10.946 67.782 1.00 59.22 111 LEU A O 1
ATOM 952 N N . VAL A 1 112 ? -45.702 -11.433 67.444 1.00 59.41 112 VAL A N 1
ATOM 953 C CA . VAL A 1 112 ? -45.693 -12.711 68.185 1.00 59.41 112 VAL A CA 1
ATOM 954 C C . VAL A 1 112 ? -45.182 -12.549 69.628 1.00 59.41 112 VAL A C 1
ATOM 956 O O . VAL A 1 112 ? -45.189 -13.509 70.398 1.00 59.41 112 VAL A O 1
ATOM 959 N N . ARG A 1 113 ? -44.747 -11.350 70.040 1.00 46.59 113 ARG A N 1
ATOM 960 C CA . ARG A 1 113 ? -44.431 -11.075 71.449 1.00 46.59 113 ARG A CA 1
ATOM 961 C C . ARG A 1 113 ? -45.672 -10.516 72.168 1.00 46.59 113 ARG A C 1
ATOM 963 O O . ARG A 1 113 ? -46.141 -9.466 71.738 1.00 46.59 113 ARG A O 1
ATOM 970 N N . PRO A 1 114 ? -46.194 -11.203 73.206 1.00 52.72 114 PRO A N 1
ATOM 971 C CA . PRO A 1 114 ? -47.256 -10.676 74.064 1.00 52.72 114 PRO A CA 1
ATOM 972 C C . PRO A 1 114 ? -46.771 -9.512 74.937 1.00 52.72 114 PRO A C 1
ATOM 974 O O . PRO A 1 114 ? -45.543 -9.422 75.185 1.00 52.72 114 PRO A O 1
#

pLDDT: mean 85.45, std 11.15, range [46.59, 94.94]

Sequence (114 aa):
IAPVLLRRHRSFVRSFVRSFVRSFVRSFVRSFVRSFVRSFVRSFVRSFVRSFVRSFVRSFVRSFVRSFVRSFVRSFVRSFVRSFVRSFVRSFVRSFVRAHGLSARASERVLVRP

Organism: Harpegnathos saltator (NCBI:txid610380)

Secondary structure (DSSP, 8-state):
-HHHHHHHHHHHHHHHHHHHHHHHHHHHHHHHHHHHHHHHHHHHHHHHHHHHHHHHHHHHHHHHHHHHHHHHHHHHHHHHHHHHHHHHHHHHHHHHHHHHHHHHHHHHHHHS--

Radius of gyration: 47.35 Å; Cα contacts (8 Å, |Δi|>4): 0; chains: 1; bounding box: 91×23×138 Å